Protein AF-A0A7S4VSM8-F1 (afdb_monomer_lite)

Foldseek 3Di:
DDDPVRVVVVVVVVVVVVVVCCCVPPLDLPDDLADPQRHPVNLVVLLVVLQVVCVVFQHPSVLSVQLSSQLSVVSSVCVVVVHDAHSLNSVLSSLLSSVVSCVVSVDGPDHDDDDLCNSCVVVVVSDDSVSSVVSND

InterPro domains:
  IPR006671 Cyclin, N-terminal [PF00134] (18-137)
  IPR036915 Cyclin-like superfamily [SSF47954] (8-136)

Sequence (137 aa):
MMNQNGINYILAVDKIRVMMHRETATYSCSGSYLNQVIGEDWRLKVCKWAYNVVDHFEFDRNAATMAISYLDRFMNSTYSSGLHVSKKCFQLSAIACILIAIKVEGRKKKGKQITIYTLADLSRGVFSAESIRKMEE

Structure (mmCIF, N/CA/C/O backbone):
data_AF-A0A7S4VSM8-F1
#
_entry.id   AF-A0A7S4VSM8-F1
#
loop_
_atom_site.group_PDB
_atom_site.id
_atom_site.type_symbol
_atom_site.label_atom_id
_atom_site.label_alt_id
_atom_site.label_comp_id
_atom_site.label_asym_id
_atom_site.label_entity_id
_atom_site.label_seq_id
_atom_site.pdbx_PDB_ins_code
_atom_site.Cartn_x
_atom_site.Cartn_y
_atom_site.Cartn_z
_atom_site.occupancy
_atom_site.B_iso_or_equiv
_atom_site.auth_seq_id
_atom_site.auth_comp_id
_atom_site.auth_asym_id
_atom_site.auth_atom_id
_atom_site.pdbx_PDB_model_num
ATOM 1 N N . MET A 1 1 ? 4.892 5.644 -48.338 1.00 50.84 1 MET A N 1
ATOM 2 C CA . MET A 1 1 ? 3.891 5.950 -47.292 1.00 50.84 1 MET A CA 1
ATOM 3 C C . MET A 1 1 ? 3.729 4.698 -46.446 1.00 50.84 1 MET A C 1
ATOM 5 O O . MET A 1 1 ? 3.408 3.661 -47.012 1.00 50.84 1 MET A O 1
ATOM 9 N N . MET A 1 2 ? 4.059 4.734 -45.152 1.00 55.28 2 MET A N 1
ATOM 10 C CA . MET A 1 2 ? 3.864 3.565 -44.281 1.00 55.28 2 MET A CA 1
ATOM 11 C C . MET A 1 2 ? 2.362 3.349 -44.074 1.00 55.28 2 MET A C 1
ATOM 13 O O . MET A 1 2 ? 1.635 4.313 -43.844 1.00 55.28 2 MET A O 1
ATOM 17 N N . ASN A 1 3 ? 1.887 2.107 -44.205 1.00 75.88 3 ASN A N 1
ATOM 18 C CA . ASN A 1 3 ? 0.473 1.803 -43.996 1.00 75.88 3 ASN A CA 1
ATOM 19 C C . ASN A 1 3 ? 0.092 2.024 -42.514 1.00 75.88 3 ASN A C 1
ATOM 21 O O . ASN A 1 3 ? 0.941 1.947 -41.621 1.00 75.88 3 ASN A O 1
ATOM 25 N N . GLN A 1 4 ? -1.190 2.284 -42.248 1.00 72.50 4 GLN A N 1
ATOM 26 C CA . GLN A 1 4 ? -1.717 2.531 -40.898 1.00 72.50 4 GLN A CA 1
ATOM 27 C C . GLN A 1 4 ? -1.349 1.406 -39.906 1.00 72.50 4 GLN A C 1
ATOM 29 O O . GLN A 1 4 ? -1.113 1.654 -38.725 1.00 72.50 4 GLN A O 1
ATOM 34 N N . ASN A 1 5 ? -1.242 0.167 -40.397 1.00 70.69 5 ASN A N 1
ATOM 35 C CA . ASN A 1 5 ? -0.898 -1.008 -39.596 1.00 70.69 5 ASN A CA 1
ATOM 36 C C . ASN A 1 5 ? 0.576 -1.006 -39.154 1.00 70.69 5 ASN A C 1
ATOM 38 O O . ASN A 1 5 ? 0.877 -1.397 -38.030 1.00 70.69 5 ASN A O 1
ATOM 42 N N . GLY A 1 6 ? 1.487 -0.517 -39.995 1.00 74.50 6 GLY A N 1
ATOM 43 C CA . GLY A 1 6 ? 2.909 -0.372 -39.702 1.00 74.50 6 GLY A CA 1
ATOM 44 C C . GLY A 1 6 ? 3.168 0.734 -38.683 1.00 74.50 6 GLY A C 1
ATOM 45 O O . GLY A 1 6 ? 3.976 0.551 -37.779 1.00 74.50 6 GLY A O 1
ATOM 46 N N . ILE A 1 7 ? 2.419 1.839 -38.760 1.00 77.75 7 ILE A N 1
ATOM 47 C CA . ILE A 1 7 ? 2.475 2.917 -37.761 1.00 77.75 7 ILE A CA 1
ATOM 48 C C . ILE A 1 7 ? 1.964 2.415 -36.400 1.00 77.75 7 ILE A C 1
ATOM 50 O O . ILE A 1 7 ? 2.630 2.609 -35.385 1.00 77.75 7 ILE A O 1
ATOM 54 N N . ASN A 1 8 ? 0.832 1.703 -36.372 1.00 83.25 8 ASN A N 1
ATOM 55 C CA . ASN A 1 8 ? 0.294 1.111 -35.140 1.00 83.25 8 ASN A CA 1
ATOM 56 C C . ASN A 1 8 ? 1.248 0.084 -34.512 1.00 83.25 8 ASN A C 1
ATOM 58 O O . ASN A 1 8 ? 1.388 0.044 -33.291 1.00 83.25 8 ASN A O 1
ATOM 62 N N . TYR A 1 9 ? 1.924 -0.723 -35.335 1.00 88.69 9 TYR A N 1
ATOM 63 C CA . TYR A 1 9 ? 2.917 -1.686 -34.867 1.00 88.69 9 TYR A CA 1
ATOM 64 C C . TYR A 1 9 ? 4.118 -0.999 -34.205 1.00 88.69 9 TYR A C 1
ATOM 66 O O . TYR A 1 9 ? 4.491 -1.368 -33.094 1.00 88.69 9 TYR A O 1
ATOM 74 N N . ILE A 1 10 ? 4.689 0.031 -34.840 1.00 86.69 10 ILE A N 1
ATOM 75 C CA . ILE A 1 10 ? 5.833 0.775 -34.285 1.00 86.69 10 ILE A CA 1
ATOM 76 C C . ILE A 1 10 ? 5.450 1.431 -32.953 1.00 86.69 10 ILE A C 1
ATOM 78 O O . ILE A 1 10 ? 6.154 1.259 -31.960 1.00 86.69 10 ILE A O 1
ATOM 82 N N . LEU A 1 11 ? 4.287 2.088 -32.896 1.00 89.38 11 LEU A N 1
ATOM 83 C CA . LEU A 1 11 ? 3.779 2.691 -31.660 1.00 89.38 11 LEU A CA 1
ATOM 84 C C . LEU A 1 11 ? 3.565 1.654 -30.548 1.00 89.38 11 LEU A C 1
ATOM 86 O O . LEU A 1 11 ? 3.851 1.930 -29.381 1.00 89.38 11 LEU A O 1
ATOM 90 N N . ALA A 1 12 ? 3.076 0.458 -30.885 1.00 89.38 12 ALA A N 1
ATOM 91 C CA . ALA A 1 12 ? 2.913 -0.624 -29.919 1.00 89.38 12 ALA A CA 1
ATOM 92 C C . ALA A 1 12 ? 4.266 -1.120 -29.386 1.00 89.38 12 ALA A C 1
ATOM 94 O O . ALA A 1 12 ? 4.420 -1.286 -28.175 1.00 89.38 12 ALA A O 1
ATOM 95 N N . VAL A 1 13 ? 5.255 -1.302 -30.265 1.00 92.12 13 VAL A N 1
ATOM 96 C CA . VAL A 1 13 ? 6.614 -1.719 -29.888 1.00 92.12 13 VAL A CA 1
ATOM 97 C C . VAL A 1 13 ? 7.278 -0.684 -28.982 1.00 92.12 13 VAL A C 1
ATOM 99 O O . VAL A 1 13 ? 7.831 -1.053 -27.945 1.00 92.12 13 VAL A O 1
ATOM 102 N N . ASP A 1 14 ? 7.181 0.603 -29.316 1.00 93.56 14 ASP A N 1
ATOM 103 C CA . ASP A 1 14 ? 7.744 1.676 -28.493 1.00 93.56 14 ASP A CA 1
ATOM 104 C C . ASP A 1 14 ? 7.074 1.736 -27.119 1.00 93.56 14 ASP A C 1
ATOM 106 O O . ASP A 1 14 ? 7.750 1.837 -26.092 1.00 93.56 14 ASP A O 1
ATOM 110 N N . LYS A 1 15 ? 5.746 1.576 -27.070 1.00 93.25 15 LYS A N 1
ATOM 111 C CA . LYS A 1 15 ? 5.003 1.521 -25.807 1.00 93.25 15 LYS A CA 1
ATOM 112 C C . LYS A 1 15 ? 5.459 0.353 -24.932 1.00 93.25 15 LYS A C 1
ATOM 114 O O . LYS A 1 15 ? 5.697 0.553 -23.741 1.00 93.25 15 LYS A O 1
ATOM 119 N N . ILE A 1 16 ? 5.619 -0.839 -25.511 1.00 93.38 16 ILE A N 1
ATOM 120 C CA . ILE A 1 16 ? 6.110 -2.024 -24.794 1.00 93.38 16 ILE A CA 1
ATOM 121 C C . ILE A 1 16 ? 7.531 -1.784 -24.285 1.00 93.38 16 ILE A C 1
ATOM 123 O O . ILE A 1 16 ? 7.817 -2.068 -23.125 1.00 93.38 16 ILE A O 1
ATOM 127 N N . ARG A 1 17 ? 8.411 -1.206 -25.109 1.00 92.50 17 ARG A N 1
ATOM 128 C CA . ARG A 1 17 ? 9.792 -0.906 -24.714 1.00 92.50 17 ARG A CA 1
ATOM 129 C C . ARG A 1 17 ? 9.842 0.045 -23.519 1.00 92.50 17 ARG A C 1
ATOM 131 O O . ARG A 1 17 ? 10.594 -0.202 -22.579 1.00 92.50 17 ARG A O 1
ATOM 138 N N . VAL A 1 18 ? 9.019 1.092 -23.528 1.00 93.19 18 VAL A N 1
ATOM 139 C CA . VAL A 1 18 ? 8.914 2.033 -22.404 1.00 93.19 18 VAL A CA 1
ATOM 140 C C . VAL A 1 18 ? 8.366 1.342 -21.151 1.00 93.19 18 VAL A C 1
ATOM 142 O O . VAL A 1 18 ? 8.901 1.548 -20.064 1.00 93.19 18 VAL A O 1
ATOM 145 N N . MET A 1 19 ? 7.334 0.503 -21.277 1.00 90.62 19 MET A N 1
ATOM 146 C CA . MET A 1 19 ? 6.772 -0.248 -20.144 1.00 90.62 19 MET A CA 1
ATOM 147 C C . MET A 1 19 ? 7.797 -1.211 -19.534 1.00 90.62 19 MET A C 1
ATOM 149 O O . MET A 1 19 ? 8.016 -1.176 -18.325 1.00 90.62 19 MET A O 1
ATOM 153 N N . MET A 1 20 ? 8.501 -1.975 -20.369 1.00 90.38 20 MET A N 1
ATOM 154 C CA . MET A 1 20 ? 9.565 -2.886 -19.942 1.00 90.38 20 MET A CA 1
ATOM 155 C C . MET A 1 20 ? 10.707 -2.137 -19.247 1.00 90.38 20 MET A C 1
ATOM 157 O O . MET A 1 20 ? 11.231 -2.593 -18.231 1.00 90.38 20 MET A O 1
ATOM 161 N N . HIS A 1 21 ? 11.085 -0.960 -19.752 1.00 89.31 21 HIS A N 1
ATOM 162 C CA . HIS A 1 21 ? 12.109 -0.147 -19.102 1.00 89.31 21 HIS A CA 1
ATOM 163 C C . HIS A 1 21 ? 11.676 0.300 -17.697 1.00 89.31 21 HIS A C 1
ATOM 165 O O . HIS A 1 21 ? 12.469 0.244 -16.761 1.00 89.31 21 HIS A O 1
ATOM 171 N N . ARG A 1 22 ? 10.402 0.668 -17.505 1.00 87.44 22 ARG A N 1
ATOM 172 C CA . ARG A 1 22 ? 9.879 1.024 -16.174 1.00 87.44 22 ARG A CA 1
ATOM 173 C C . ARG A 1 22 ? 9.898 -0.165 -15.213 1.00 87.44 22 ARG A C 1
ATOM 175 O O . ARG A 1 22 ? 10.283 0.005 -14.057 1.00 87.44 22 ARG A O 1
ATOM 182 N N . GLU A 1 23 ? 9.516 -1.353 -15.677 1.00 84.88 23 GLU A N 1
ATOM 183 C CA . GLU A 1 23 ? 9.543 -2.573 -14.858 1.00 84.88 23 GLU A CA 1
ATOM 184 C C . GLU A 1 23 ? 10.962 -2.957 -14.431 1.00 84.88 23 GLU A C 1
ATOM 186 O O . GLU A 1 23 ? 11.187 -3.311 -13.276 1.00 84.88 23 GLU A O 1
ATOM 191 N N . THR A 1 24 ? 11.929 -2.823 -15.336 1.00 84.31 24 THR A N 1
ATOM 192 C CA . THR A 1 24 ? 13.320 -3.233 -15.093 1.00 84.31 24 THR A CA 1
ATOM 193 C C . THR A 1 24 ? 14.143 -2.205 -14.323 1.00 84.31 24 THR A C 1
ATOM 195 O O . THR A 1 24 ? 15.013 -2.599 -13.555 1.00 84.31 24 THR A O 1
ATOM 198 N N . ALA A 1 25 ? 13.886 -0.906 -14.503 1.00 82.25 25 ALA A N 1
ATOM 199 C CA . ALA A 1 25 ? 14.704 0.154 -13.909 1.00 82.25 25 ALA A CA 1
ATOM 200 C C . ALA A 1 25 ? 14.069 0.823 -12.682 1.00 82.25 25 ALA A C 1
ATOM 202 O O . ALA A 1 25 ? 14.779 1.349 -11.830 1.00 82.25 25 ALA A O 1
ATOM 203 N N . THR A 1 26 ? 12.735 0.870 -12.596 1.00 77.31 26 THR A N 1
ATOM 204 C CA . THR A 1 26 ? 12.032 1.654 -11.563 1.00 77.31 26 THR A CA 1
ATOM 205 C C . THR A 1 26 ? 11.242 0.777 -10.602 1.00 77.31 26 THR A C 1
ATOM 207 O O . THR A 1 26 ? 11.234 1.037 -9.395 1.00 77.31 26 THR A O 1
ATOM 210 N N . TYR A 1 27 ? 10.563 -0.245 -11.124 1.00 77.25 27 TYR A N 1
ATOM 211 C CA . TYR A 1 27 ? 9.705 -1.139 -10.341 1.00 77.25 27 TYR A CA 1
ATOM 212 C C . TYR A 1 27 ? 10.378 -2.460 -9.963 1.00 77.25 27 TYR A C 1
ATOM 214 O O . TYR A 1 27 ? 9.759 -3.289 -9.299 1.00 77.25 27 TYR A O 1
ATOM 222 N N . SER A 1 28 ? 11.651 -2.633 -10.319 1.00 73.81 28 SER A N 1
ATOM 223 C CA . SER A 1 28 ? 12.428 -3.815 -9.974 1.00 73.81 28 SER A CA 1
ATOM 224 C C . SER A 1 28 ? 12.621 -3.928 -8.461 1.00 73.81 28 SER A C 1
ATOM 226 O O . SER A 1 28 ? 13.131 -3.006 -7.820 1.00 73.81 28 SER A O 1
ATOM 228 N N . CYS A 1 29 ? 12.291 -5.088 -7.901 1.00 67.06 29 CYS A N 1
ATOM 229 C CA . CYS A 1 29 ? 12.730 -5.495 -6.571 1.00 67.06 29 CYS A CA 1
ATOM 230 C C . CYS A 1 29 ? 13.856 -6.519 -6.756 1.00 67.06 29 CYS A C 1
ATOM 232 O O . CYS A 1 29 ? 13.596 -7.705 -6.927 1.00 67.06 29 CYS A O 1
ATOM 234 N N . SER A 1 30 ? 15.104 -6.050 -6.829 1.00 61.59 30 SER A N 1
ATOM 235 C CA . SER A 1 30 ? 16.275 -6.888 -7.132 1.00 61.59 30 SER A CA 1
ATOM 236 C C . SER A 1 30 ? 16.842 -7.634 -5.917 1.00 61.59 30 SER A C 1
ATOM 238 O O . SER A 1 30 ? 17.652 -8.541 -6.094 1.00 61.59 30 SER A O 1
ATOM 240 N N . GLY A 1 31 ? 16.424 -7.280 -4.697 1.00 60.94 31 GLY A N 1
ATOM 241 C CA . GLY A 1 31 ? 16.864 -7.907 -3.451 1.00 60.94 31 GLY A CA 1
ATOM 242 C C . GLY A 1 31 ? 15.711 -8.513 -2.650 1.00 60.94 31 GLY A C 1
ATOM 243 O O . GLY A 1 31 ? 14.573 -8.041 -2.695 1.00 60.94 31 GLY A O 1
ATOM 244 N N . SER A 1 32 ? 16.015 -9.574 -1.897 1.00 73.50 32 SER A N 1
ATOM 245 C CA . SER A 1 32 ? 15.111 -10.117 -0.883 1.00 73.50 32 SER A CA 1
ATOM 246 C C . SER A 1 32 ? 15.361 -9.390 0.436 1.00 73.50 32 SER A C 1
ATOM 248 O O . SER A 1 32 ? 16.263 -9.755 1.185 1.00 73.50 32 SER A O 1
ATOM 250 N N . TYR A 1 33 ? 14.545 -8.378 0.742 1.00 84.75 33 TYR A N 1
ATOM 251 C CA . TYR A 1 33 ? 14.536 -7.723 2.060 1.00 84.75 33 TYR A CA 1
ATOM 252 C C . TYR A 1 33 ? 14.031 -8.649 3.184 1.00 84.75 33 TYR A C 1
ATOM 254 O O . TYR A 1 33 ? 14.103 -8.304 4.368 1.00 84.75 33 TYR A O 1
ATOM 262 N N . LEU A 1 34 ? 13.475 -9.808 2.813 1.00 84.75 34 LEU A N 1
ATOM 263 C CA . LEU A 1 34 ? 12.944 -10.792 3.741 1.00 84.75 34 LEU A CA 1
ATOM 264 C C . LEU A 1 34 ? 14.070 -11.415 4.561 1.00 84.75 34 LEU A C 1
ATOM 266 O O . LEU A 1 34 ? 15.120 -11.792 4.044 1.00 84.75 34 LEU A O 1
ATOM 270 N N . ASN A 1 35 ? 13.827 -11.525 5.860 1.00 81.75 35 ASN A N 1
ATOM 271 C CA . ASN A 1 35 ? 14.782 -12.025 6.839 1.00 81.75 35 ASN A CA 1
ATOM 272 C C . ASN A 1 35 ? 14.042 -12.759 7.971 1.00 81.75 35 ASN A C 1
ATOM 274 O O . ASN A 1 35 ? 12.825 -12.932 7.930 1.00 81.75 35 ASN A O 1
ATOM 278 N N . GLN A 1 36 ? 14.762 -13.183 9.013 1.00 72.12 36 GLN A N 1
ATOM 279 C CA . GLN A 1 36 ? 14.155 -13.901 10.143 1.00 72.12 36 GLN A CA 1
ATOM 280 C C . GLN A 1 36 ? 13.098 -13.080 10.908 1.00 72.12 36 GLN A C 1
ATOM 282 O O . GLN A 1 36 ? 12.189 -13.646 11.514 1.00 72.12 36 GLN A O 1
ATOM 287 N N . VAL A 1 37 ? 13.191 -11.746 10.894 1.00 76.44 37 VAL A N 1
ATOM 288 C CA . VAL A 1 37 ? 12.254 -10.847 11.585 1.00 76.44 37 VAL A CA 1
ATOM 289 C C . VAL A 1 37 ? 11.009 -10.592 10.734 1.00 76.44 37 VAL A C 1
ATOM 291 O O . VAL A 1 37 ? 9.891 -10.634 11.260 1.00 76.44 37 VAL A O 1
ATOM 294 N N . ILE A 1 38 ? 11.198 -10.345 9.436 1.00 84.38 38 ILE A N 1
ATOM 295 C CA . ILE A 1 38 ? 10.148 -10.106 8.440 1.00 84.38 38 ILE A CA 1
ATOM 296 C C . ILE A 1 38 ? 10.272 -11.186 7.365 1.00 84.38 38 ILE A C 1
ATOM 298 O O . ILE A 1 38 ? 10.947 -11.009 6.354 1.00 84.38 38 ILE A O 1
ATOM 302 N N . GLY A 1 39 ? 9.640 -12.327 7.624 1.00 86.94 39 GLY A N 1
ATOM 303 C CA . GLY A 1 39 ? 9.597 -13.446 6.685 1.00 86.94 39 GLY A CA 1
ATOM 304 C C . GLY A 1 39 ? 8.457 -13.340 5.671 1.00 86.94 39 GLY A C 1
ATOM 305 O O . GLY A 1 39 ? 7.595 -12.458 5.749 1.00 86.94 39 GLY A O 1
ATOM 306 N N . GLU A 1 40 ? 8.407 -14.308 4.757 1.00 87.94 40 GLU A N 1
ATOM 307 C CA . GLU A 1 40 ? 7.348 -14.440 3.746 1.00 87.94 40 GLU A CA 1
ATOM 308 C C . GLU A 1 40 ? 5.941 -14.448 4.358 1.00 87.94 40 GLU A C 1
ATOM 310 O O . GLU A 1 40 ? 5.039 -13.792 3.840 1.00 87.94 40 GLU A O 1
ATOM 315 N N . ASP A 1 41 ? 5.764 -15.092 5.514 1.00 89.81 41 ASP A N 1
ATOM 316 C CA . ASP A 1 41 ? 4.486 -15.127 6.233 1.00 89.81 41 ASP A CA 1
ATOM 317 C C . ASP A 1 41 ? 3.983 -13.738 6.640 1.00 89.81 41 ASP A C 1
ATOM 319 O O . ASP A 1 41 ? 2.778 -13.470 6.628 1.00 89.81 41 ASP A O 1
ATOM 323 N N . TRP A 1 42 ? 4.894 -12.837 7.016 1.00 89.12 42 TRP A N 1
ATOM 324 C CA . TRP A 1 42 ? 4.539 -11.462 7.364 1.00 89.12 42 TRP A CA 1
ATOM 325 C C . TRP A 1 42 ? 4.086 -10.693 6.131 1.00 89.12 42 TRP A C 1
ATOM 327 O O . TRP A 1 42 ? 3.033 -10.049 6.166 1.00 89.12 42 TRP A O 1
ATOM 337 N N . ARG A 1 43 ? 4.827 -10.826 5.027 1.00 92.31 43 ARG A N 1
ATOM 338 C CA . ARG A 1 43 ? 4.448 -10.242 3.739 1.00 92.31 43 ARG A CA 1
ATOM 339 C C . ARG A 1 43 ? 3.099 -10.786 3.261 1.00 92.31 43 ARG A C 1
ATOM 341 O O . ARG A 1 43 ? 2.242 -10.010 2.846 1.00 92.31 43 ARG A O 1
ATOM 348 N N . LEU A 1 44 ? 2.857 -12.092 3.390 1.00 93.44 44 LEU A N 1
ATOM 349 C CA . LEU A 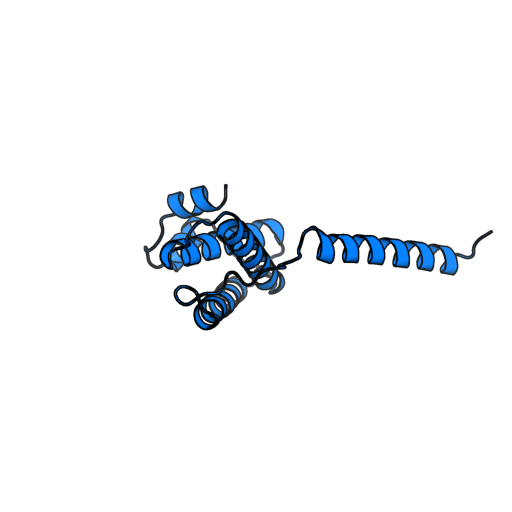1 44 ? 1.596 -12.732 3.012 1.00 93.44 44 LEU A CA 1
ATOM 350 C C . LEU A 1 44 ? 0.411 -12.212 3.837 1.00 93.44 44 LEU A C 1
ATOM 352 O O . LEU A 1 44 ? -0.658 -11.958 3.281 1.00 93.44 44 LEU A O 1
ATOM 356 N N . LYS A 1 45 ? 0.584 -12.025 5.152 1.00 93.62 45 LYS A N 1
ATOM 357 C CA . LYS A 1 45 ? -0.454 -11.447 6.024 1.00 93.62 45 LYS A CA 1
ATOM 358 C C . LYS A 1 45 ? -0.808 -10.022 5.612 1.00 93.62 45 LYS A C 1
ATOM 360 O O . LYS A 1 45 ? -1.991 -9.705 5.519 1.00 93.62 45 LYS A O 1
ATOM 365 N N . VAL A 1 46 ? 0.197 -9.191 5.332 1.00 93.88 46 VAL A N 1
ATOM 366 C CA . VAL A 1 46 ? -0.016 -7.818 4.854 1.00 93.88 46 VAL A CA 1
ATOM 367 C C . VAL A 1 46 ? -0.690 -7.805 3.485 1.00 93.88 46 VAL A C 1
ATOM 369 O O . VAL A 1 46 ? -1.638 -7.054 3.295 1.00 93.88 46 VAL A O 1
ATOM 372 N N . CYS A 1 47 ? -0.277 -8.681 2.569 1.00 95.81 47 CYS A N 1
ATOM 373 C CA . CYS A 1 47 ? -0.913 -8.843 1.263 1.00 95.81 47 CYS A CA 1
ATOM 374 C C . CYS A 1 47 ? -2.405 -9.172 1.399 1.00 95.81 47 CYS A C 1
ATOM 376 O O . CYS A 1 47 ? -3.251 -8.437 0.892 1.00 95.81 47 CYS A O 1
ATOM 378 N N . LYS A 1 48 ? -2.749 -10.211 2.170 1.00 96.31 48 LYS A N 1
ATOM 379 C CA . LYS A 1 48 ? -4.150 -10.573 2.445 1.00 96.31 48 LYS A CA 1
ATOM 380 C C . LYS A 1 48 ? -4.924 -9.419 3.081 1.00 96.31 48 LYS A C 1
ATOM 382 O O . LYS A 1 48 ? -6.062 -9.160 2.704 1.00 96.31 48 LYS A O 1
ATOM 387 N N . TRP A 1 49 ? -4.309 -8.714 4.028 1.00 95.06 49 TRP A N 1
ATOM 388 C CA . TRP A 1 49 ? -4.938 -7.569 4.676 1.00 95.06 49 TRP A CA 1
ATOM 389 C C . TRP A 1 49 ? -5.195 -6.413 3.698 1.00 95.06 49 TRP A C 1
ATOM 391 O O . TRP A 1 49 ? -6.292 -5.864 3.708 1.00 95.06 49 TRP A O 1
ATOM 401 N N . ALA A 1 50 ? -4.251 -6.098 2.808 1.00 95.12 50 ALA A N 1
ATOM 402 C CA . ALA A 1 50 ? -4.418 -5.070 1.782 1.00 95.12 50 ALA A CA 1
ATOM 403 C C . ALA A 1 50 ? -5.602 -5.380 0.851 1.00 95.12 50 ALA A C 1
ATOM 405 O O . ALA A 1 50 ? -6.433 -4.505 0.613 1.00 95.12 50 ALA A O 1
ATOM 406 N N . TYR A 1 51 ? -5.731 -6.631 0.395 1.00 95.44 51 TYR A N 1
ATOM 407 C CA . TYR A 1 51 ? -6.893 -7.064 -0.388 1.00 95.44 51 TYR A CA 1
ATOM 408 C C . TYR A 1 51 ? -8.198 -6.956 0.401 1.00 95.44 51 TYR A C 1
ATOM 410 O O . TYR A 1 51 ? -9.170 -6.429 -0.126 1.00 95.44 51 TYR A O 1
ATOM 418 N N . ASN A 1 52 ? -8.216 -7.370 1.672 1.00 94.81 52 ASN A N 1
ATOM 419 C CA . ASN A 1 52 ? -9.409 -7.243 2.512 1.00 94.81 52 ASN A CA 1
ATOM 420 C C . ASN A 1 52 ? -9.840 -5.779 2.690 1.00 94.81 52 ASN A C 1
ATOM 422 O O . ASN A 1 52 ? -11.033 -5.495 2.659 1.00 94.81 52 ASN A O 1
ATOM 426 N N . VAL A 1 53 ? -8.892 -4.852 2.870 1.00 91.44 53 VAL A N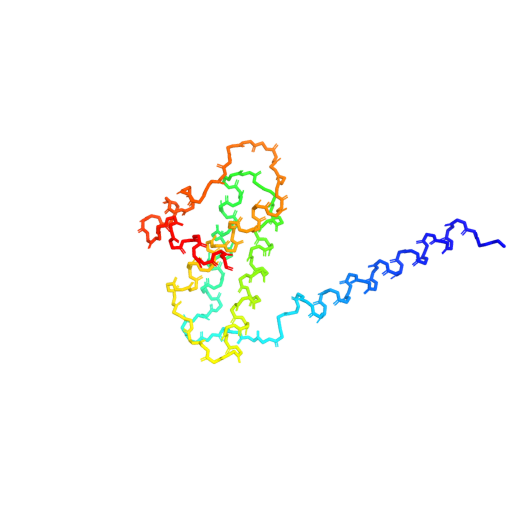 1
ATOM 427 C CA . VAL A 1 53 ? -9.183 -3.412 2.963 1.00 91.44 53 VAL A CA 1
ATOM 428 C C . VAL A 1 53 ? -9.760 -2.908 1.641 1.00 91.44 53 VAL A C 1
ATOM 430 O O . VAL A 1 53 ? -10.837 -2.323 1.625 1.00 91.44 53 VAL A O 1
ATOM 433 N N . VAL A 1 54 ? -9.078 -3.164 0.525 1.00 91.50 54 VAL A N 1
ATOM 434 C CA . VAL A 1 54 ? -9.501 -2.704 -0.806 1.00 91.50 54 VAL A CA 1
ATOM 435 C C . VAL A 1 54 ? -10.877 -3.258 -1.187 1.00 91.50 54 VAL A C 1
ATOM 437 O O . VAL A 1 54 ? -11.724 -2.491 -1.643 1.00 91.50 54 VAL A O 1
ATOM 440 N N . ASP A 1 55 ? -11.133 -4.542 -0.925 1.00 91.75 55 ASP A N 1
ATOM 441 C CA . ASP A 1 55 ? -12.422 -5.187 -1.187 1.00 91.75 55 ASP A CA 1
ATOM 442 C C . ASP A 1 55 ? -13.532 -4.637 -0.271 1.00 91.75 55 ASP A C 1
ATOM 444 O O . ASP A 1 55 ? -14.626 -4.350 -0.751 1.00 91.75 55 ASP A O 1
ATOM 448 N N . HIS A 1 56 ? -13.260 -4.427 1.026 1.00 89.94 56 HIS A N 1
ATOM 449 C CA . HIS A 1 56 ? -14.246 -3.891 1.978 1.00 89.94 56 HIS A CA 1
ATOM 450 C C . HIS A 1 56 ? -14.752 -2.496 1.589 1.00 89.94 56 HIS A C 1
ATOM 452 O O . HIS A 1 56 ? -15.921 -2.180 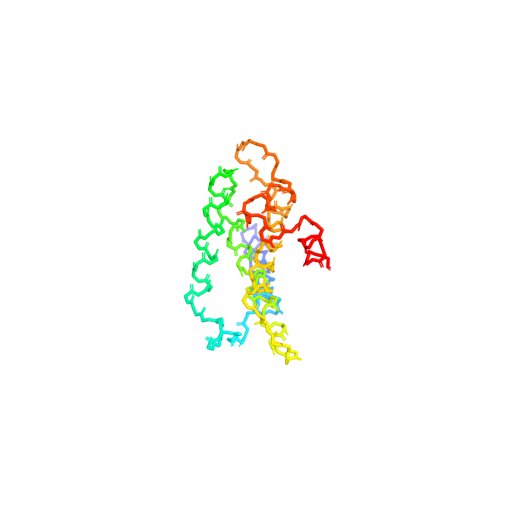1.800 1.00 89.94 56 HIS A O 1
ATOM 458 N N . PHE A 1 57 ? -13.878 -1.664 1.021 1.00 88.06 57 PHE A N 1
ATOM 459 C CA . PHE A 1 57 ? -14.226 -0.317 0.568 1.00 88.06 57 PHE A CA 1
ATOM 460 C C . PHE A 1 57 ? -14.492 -0.223 -0.943 1.00 88.06 57 PHE A C 1
ATOM 462 O O . PHE A 1 57 ? -14.577 0.885 -1.473 1.00 88.06 57 PHE A O 1
ATOM 469 N N . GLU A 1 58 ? -14.630 -1.361 -1.630 1.00 88.75 58 GLU A N 1
ATOM 470 C CA . GLU A 1 58 ? -15.006 -1.453 -3.049 1.00 88.75 58 GLU A CA 1
ATOM 471 C C . GLU A 1 58 ? -14.068 -0.697 -4.016 1.00 88.75 58 GLU A C 1
ATOM 473 O O . GLU A 1 58 ? -14.488 -0.164 -5.055 1.00 88.75 58 GLU A O 1
ATOM 478 N N . PHE A 1 59 ? -12.776 -0.655 -3.689 1.00 87.88 59 PHE A N 1
ATOM 479 C CA . PHE A 1 59 ? -11.741 -0.154 -4.592 1.00 87.88 59 PHE A CA 1
ATOM 480 C C . PHE A 1 59 ? -11.354 -1.208 -5.635 1.00 87.88 59 PHE A C 1
ATOM 482 O O . PHE A 1 59 ? -11.653 -2.398 -5.511 1.00 87.88 59 PHE A O 1
ATOM 489 N N . ASP A 1 60 ? -10.682 -0.770 -6.700 1.00 89.56 60 ASP A N 1
ATOM 490 C CA . ASP A 1 60 ? -10.082 -1.708 -7.641 1.00 89.56 60 ASP A CA 1
ATOM 491 C C . ASP A 1 60 ? -8.976 -2.528 -6.955 1.00 89.56 60 ASP A C 1
ATOM 493 O O . ASP A 1 60 ? -8.110 -1.975 -6.275 1.00 89.56 60 ASP A O 1
ATOM 497 N N . ARG A 1 61 ? -8.984 -3.851 -7.161 1.00 91.75 61 ARG A N 1
ATOM 498 C CA . ARG A 1 61 ? -7.975 -4.773 -6.616 1.00 91.75 61 ARG A CA 1
ATOM 499 C C . ARG A 1 61 ? -6.553 -4.438 -7.072 1.00 91.75 61 ARG A C 1
ATOM 501 O O . ARG A 1 61 ? -5.600 -4.801 -6.380 1.00 91.75 61 ARG A O 1
ATOM 508 N N . ASN A 1 62 ? -6.398 -3.701 -8.173 1.00 91.69 62 ASN A N 1
ATOM 509 C CA . ASN A 1 62 ? -5.121 -3.137 -8.591 1.00 91.69 62 ASN A CA 1
ATOM 510 C C . ASN A 1 62 ? -4.484 -2.275 -7.487 1.00 91.69 62 ASN A C 1
ATOM 512 O O . ASN A 1 62 ? -3.275 -2.350 -7.289 1.00 91.69 62 ASN A O 1
ATOM 516 N N . ALA A 1 63 ? -5.275 -1.554 -6.682 1.00 92.38 63 ALA A N 1
ATOM 517 C CA . ALA A 1 63 ? -4.762 -0.763 -5.562 1.00 92.38 63 ALA A CA 1
ATOM 518 C C . ALA A 1 63 ? -4.027 -1.620 -4.521 1.00 92.38 63 ALA A C 1
ATOM 520 O O . ALA A 1 63 ? -2.981 -1.212 -4.020 1.00 92.38 63 ALA A O 1
ATOM 521 N N . ALA A 1 64 ? -4.510 -2.834 -4.234 1.00 94.50 64 ALA A N 1
ATOM 522 C CA . ALA A 1 64 ? -3.808 -3.752 -3.336 1.00 94.50 64 ALA A CA 1
ATOM 523 C C . ALA A 1 64 ? -2.476 -4.213 -3.949 1.00 94.50 64 ALA A C 1
ATOM 525 O O . ALA A 1 64 ? -1.456 -4.233 -3.264 1.00 94.50 64 ALA A O 1
ATOM 526 N N . THR A 1 65 ? -2.459 -4.521 -5.249 1.00 94.12 65 THR A N 1
ATOM 527 C CA . THR A 1 65 ? -1.230 -4.916 -5.961 1.00 94.12 65 THR A CA 1
ATOM 528 C C . THR A 1 65 ? -0.195 -3.789 -5.953 1.00 94.12 65 THR A C 1
ATOM 530 O O . THR A 1 65 ? 0.971 -4.018 -5.626 1.00 94.12 65 THR A O 1
ATOM 533 N N . MET A 1 66 ? -0.628 -2.556 -6.227 1.00 94.00 66 MET A N 1
ATOM 534 C CA . MET A 1 66 ? 0.223 -1.367 -6.191 1.00 94.00 66 MET A CA 1
ATOM 535 C C . MET A 1 66 ? 0.761 -1.091 -4.785 1.00 94.00 66 MET A C 1
ATOM 537 O O . MET A 1 66 ? 1.955 -0.842 -4.633 1.00 94.00 66 MET A O 1
ATOM 541 N N . ALA A 1 67 ? -0.074 -1.216 -3.749 1.00 95.50 67 ALA A N 1
ATOM 542 C CA . ALA A 1 67 ? 0.355 -1.053 -2.362 1.00 95.50 67 ALA A CA 1
ATOM 543 C C . ALA A 1 67 ? 1.472 -2.037 -1.983 1.00 95.50 67 ALA A C 1
ATOM 545 O O . ALA A 1 67 ? 2.456 -1.644 -1.357 1.00 95.50 67 ALA A O 1
ATOM 546 N N . ILE A 1 68 ? 1.352 -3.305 -2.391 1.00 94.94 68 ILE A N 1
ATOM 547 C CA . ILE A 1 68 ? 2.383 -4.317 -2.133 1.00 94.94 68 ILE A CA 1
ATOM 548 C C . ILE A 1 68 ? 3.656 -4.036 -2.934 1.00 94.94 68 ILE A C 1
ATOM 550 O O . ILE A 1 68 ? 4.745 -4.143 -2.378 1.00 94.94 68 ILE A O 1
ATOM 554 N N . SER A 1 69 ? 3.540 -3.587 -4.186 1.00 93.75 69 SER A N 1
ATOM 555 C CA . SER A 1 69 ? 4.702 -3.154 -4.972 1.00 93.75 69 SER A CA 1
ATOM 556 C C . SER A 1 69 ? 5.449 -1.989 -4.308 1.00 93.75 69 SER A C 1
ATOM 558 O O . SER A 1 69 ? 6.680 -1.999 -4.240 1.00 93.75 69 SER A O 1
ATOM 560 N N . TYR A 1 70 ? 4.729 -0.996 -3.776 1.00 94.88 70 TYR A N 1
ATOM 561 C CA . TYR A 1 70 ? 5.333 0.121 -3.043 1.00 94.88 70 TYR A CA 1
ATOM 562 C C . TYR A 1 70 ? 6.036 -0.348 -1.772 1.00 94.88 70 TYR A C 1
ATOM 564 O O . TYR A 1 70 ? 7.181 0.039 -1.539 1.00 94.88 70 TYR A O 1
ATOM 572 N N . LEU A 1 71 ? 5.387 -1.224 -1.001 1.00 94.88 71 LEU A N 1
ATOM 573 C CA . LEU A 1 71 ? 5.956 -1.789 0.215 1.00 94.88 71 LEU A CA 1
ATOM 574 C C . LEU A 1 71 ? 7.245 -2.560 -0.076 1.00 94.88 71 LEU A C 1
ATOM 576 O O . LEU A 1 71 ? 8.258 -2.315 0.573 1.00 94.88 71 LEU A O 1
ATOM 580 N N . ASP A 1 72 ? 7.228 -3.457 -1.062 1.00 92.88 72 ASP A N 1
ATOM 581 C CA . ASP A 1 72 ? 8.391 -4.274 -1.411 1.00 92.88 72 ASP A CA 1
ATOM 582 C C . ASP A 1 72 ? 9.586 -3.404 -1.826 1.00 92.88 72 ASP A C 1
ATOM 584 O O . ASP A 1 72 ? 10.705 -3.610 -1.356 1.00 92.88 72 ASP A O 1
ATOM 588 N N . ARG A 1 73 ? 9.345 -2.381 -2.657 1.00 91.69 73 ARG A N 1
ATOM 589 C CA . ARG A 1 73 ? 10.385 -1.444 -3.111 1.00 91.69 73 ARG A CA 1
ATOM 590 C C . ARG A 1 73 ? 10.937 -0.604 -1.962 1.00 91.69 73 ARG A C 1
ATOM 592 O O . ARG A 1 73 ? 12.155 -0.457 -1.858 1.00 91.69 73 ARG A O 1
ATOM 599 N N . PHE A 1 74 ? 10.065 -0.089 -1.095 1.00 92.38 74 PHE A N 1
ATOM 600 C CA . PHE A 1 74 ? 10.471 0.664 0.090 1.00 92.38 74 PHE A CA 1
ATOM 601 C C . PHE A 1 74 ? 11.349 -0.198 1.004 1.00 92.38 74 PHE A C 1
ATOM 603 O O . PHE A 1 74 ? 12.465 0.197 1.333 1.00 92.38 74 PHE A O 1
ATOM 610 N N . MET A 1 75 ? 10.907 -1.419 1.318 1.00 92.06 75 MET A N 1
ATOM 611 C CA . MET A 1 75 ? 11.648 -2.338 2.183 1.00 92.06 75 MET A CA 1
ATOM 612 C C . MET A 1 75 ? 12.986 -2.759 1.583 1.00 92.06 75 MET A C 1
ATOM 614 O O . MET A 1 75 ? 13.989 -2.783 2.295 1.00 92.06 75 MET A O 1
ATOM 618 N N . ASN A 1 76 ? 13.036 -3.035 0.278 1.00 90.00 76 ASN A N 1
ATOM 619 C CA . ASN A 1 76 ? 14.285 -3.355 -0.407 1.00 90.00 76 ASN A CA 1
ATOM 620 C C . ASN A 1 76 ? 15.277 -2.186 -0.383 1.00 90.00 76 ASN A C 1
ATOM 622 O O . ASN A 1 76 ? 16.468 -2.393 -0.144 1.00 90.00 76 ASN A O 1
ATOM 626 N N . SER A 1 77 ? 14.792 -0.957 -0.579 1.00 88.69 77 SER A N 1
ATOM 627 C CA . SER A 1 77 ? 15.619 0.246 -0.476 1.00 88.69 77 SER A CA 1
ATOM 628 C C . SER A 1 77 ? 16.147 0.439 0.947 1.00 88.69 77 SER A C 1
ATOM 630 O O . SER A 1 77 ? 17.344 0.636 1.128 1.00 88.69 77 SER A O 1
ATOM 632 N N . THR A 1 78 ? 15.283 0.335 1.962 1.00 89.62 78 THR A N 1
ATOM 633 C CA . THR A 1 78 ? 15.673 0.476 3.374 1.00 89.62 78 THR A CA 1
ATOM 634 C C . THR A 1 78 ? 16.690 -0.587 3.792 1.00 89.62 78 THR A C 1
ATOM 636 O O . THR A 1 78 ? 17.694 -0.264 4.426 1.00 89.62 78 THR A O 1
ATOM 639 N N . TYR A 1 79 ? 16.469 -1.840 3.385 1.00 87.50 79 TYR A N 1
ATOM 640 C CA . TYR A 1 79 ? 17.381 -2.948 3.657 1.00 87.50 79 TYR A CA 1
ATOM 641 C C . TYR A 1 79 ? 18.747 -2.736 2.996 1.00 87.50 79 TYR A C 1
ATOM 643 O O . TYR A 1 79 ? 19.780 -2.902 3.641 1.00 87.50 79 TYR A O 1
ATOM 651 N N . SER A 1 80 ? 18.760 -2.291 1.735 1.00 86.38 80 SER A N 1
ATOM 652 C CA . SER A 1 80 ? 19.993 -2.007 0.987 1.00 86.38 80 SER A CA 1
ATOM 653 C C . SER A 1 80 ? 20.797 -0.845 1.588 1.00 86.38 80 SER A C 1
ATOM 655 O O . SER A 1 80 ? 22.014 -0.800 1.439 1.00 86.38 80 SER A O 1
ATOM 657 N N . SER A 1 81 ? 20.148 0.073 2.313 1.00 87.12 81 SER A N 1
ATOM 658 C CA . SER A 1 81 ? 20.810 1.122 3.106 1.00 87.12 81 SER A CA 1
ATOM 659 C C . SER A 1 81 ? 21.350 0.636 4.464 1.00 87.12 81 SER A C 1
ATOM 661 O O . SER A 1 81 ? 21.886 1.439 5.223 1.00 87.12 81 SER A O 1
ATOM 663 N N . GLY A 1 82 ? 21.198 -0.649 4.803 1.00 84.75 82 GLY A N 1
ATOM 664 C CA . GLY A 1 82 ? 21.645 -1.235 6.074 1.00 84.75 82 GLY A CA 1
ATOM 665 C C . GLY A 1 82 ? 20.727 -0.951 7.270 1.00 84.75 82 GLY A C 1
ATOM 666 O O . GLY A 1 82 ? 21.051 -1.304 8.408 1.00 84.75 82 GLY A O 1
ATOM 667 N N . LEU A 1 83 ? 19.570 -0.323 7.041 1.00 85.69 83 LEU A N 1
ATOM 668 C CA . LEU A 1 83 ? 18.610 -0.017 8.095 1.00 85.69 83 LEU A CA 1
ATOM 669 C C . LEU A 1 83 ? 17.775 -1.253 8.436 1.00 85.69 83 LEU A C 1
ATOM 671 O O . LEU A 1 83 ? 17.180 -1.902 7.576 1.00 85.69 83 LEU A O 1
ATOM 675 N N . HIS A 1 84 ? 17.695 -1.555 9.729 1.00 83.75 84 HIS A N 1
ATOM 676 C CA . HIS A 1 84 ? 16.901 -2.669 10.227 1.00 83.75 84 HIS A CA 1
ATOM 677 C C . HIS A 1 84 ? 15.451 -2.232 10.435 1.00 83.75 84 HIS A C 1
ATOM 679 O O . HIS A 1 84 ? 15.157 -1.341 11.233 1.00 83.75 84 HIS A O 1
ATOM 685 N N . VAL A 1 85 ? 14.527 -2.895 9.743 1.00 87.75 85 VAL A N 1
ATOM 686 C CA . VAL A 1 85 ? 13.094 -2.613 9.851 1.00 87.75 85 VAL A CA 1
ATOM 687 C C . VAL A 1 85 ? 12.474 -3.498 10.928 1.00 87.75 85 VAL A C 1
ATOM 689 O O . VAL A 1 85 ? 12.493 -4.725 10.849 1.00 87.75 85 VAL A O 1
ATOM 692 N N . SER A 1 86 ? 11.889 -2.874 11.950 1.00 91.25 86 SER A N 1
ATOM 693 C CA . SER A 1 86 ? 11.104 -3.592 12.956 1.00 91.25 86 SER A CA 1
ATOM 694 C C . SER A 1 86 ? 9.740 -4.012 12.397 1.00 91.25 86 SER A C 1
ATOM 696 O O . SER A 1 86 ? 9.201 -3.377 11.494 1.00 91.25 86 SER A O 1
ATOM 698 N N . LYS A 1 87 ? 9.106 -5.028 12.996 1.00 90.56 87 LYS A N 1
ATOM 699 C CA . LYS A 1 87 ? 7.740 -5.455 12.622 1.00 90.56 87 LYS A CA 1
ATOM 700 C C . LYS A 1 87 ? 6.723 -4.307 12.670 1.00 90.56 87 LYS A C 1
ATOM 702 O O . LYS A 1 87 ? 5.853 -4.222 11.811 1.00 90.56 87 LYS A O 1
ATOM 707 N N . LYS A 1 88 ? 6.855 -3.406 13.652 1.00 91.75 88 LYS A N 1
ATOM 708 C CA . LYS A 1 88 ? 5.988 -2.228 13.791 1.00 91.75 88 LYS A CA 1
ATOM 709 C C . LYS A 1 88 ? 6.211 -1.230 12.653 1.00 91.75 88 LYS A C 1
ATOM 711 O O . LYS A 1 88 ? 5.240 -0.717 12.109 1.00 91.75 88 LYS A O 1
ATOM 716 N N . CYS A 1 89 ? 7.468 -0.992 12.273 1.00 92.19 89 CYS A N 1
ATOM 717 C CA . CYS A 1 89 ? 7.794 -0.160 11.117 1.00 92.19 89 CYS A CA 1
ATOM 718 C C . CYS A 1 89 ? 7.234 -0.783 9.829 1.00 92.19 89 CYS A C 1
ATOM 720 O O . CYS A 1 89 ? 6.533 -0.108 9.089 1.00 92.19 89 CYS A O 1
ATOM 722 N N . PHE A 1 90 ? 7.403 -2.097 9.643 1.00 93.38 90 PHE A N 1
ATOM 723 C CA . PHE A 1 90 ? 6.855 -2.825 8.496 1.00 93.38 90 PHE A CA 1
ATOM 724 C C . PHE A 1 90 ? 5.335 -2.673 8.355 1.00 93.38 90 PHE A C 1
ATOM 726 O O . PHE A 1 90 ? 4.832 -2.389 7.271 1.00 93.38 90 PHE A O 1
ATOM 733 N N . GLN A 1 91 ? 4.599 -2.814 9.460 1.00 93.88 91 GLN A N 1
ATOM 734 C CA . GLN A 1 91 ? 3.151 -2.604 9.478 1.00 93.88 91 GLN A CA 1
ATOM 735 C C . GLN A 1 91 ? 2.763 -1.151 9.181 1.00 93.88 91 GLN A C 1
ATOM 737 O O . GLN A 1 91 ? 1.822 -0.924 8.424 1.00 93.88 91 GLN A O 1
ATOM 742 N N . LEU A 1 92 ? 3.477 -0.172 9.747 1.00 95.38 92 LEU A N 1
ATOM 743 C CA . LEU A 1 92 ? 3.208 1.244 9.497 1.00 95.38 92 LEU A CA 1
ATOM 744 C C . LEU A 1 92 ? 3.437 1.604 8.024 1.00 95.38 92 LEU A C 1
ATOM 746 O O . LEU A 1 92 ? 2.574 2.227 7.407 1.00 95.38 92 LEU A O 1
ATOM 750 N N . SER A 1 93 ? 4.552 1.152 7.446 1.00 95.56 93 SER A N 1
ATOM 751 C CA . SER A 1 93 ? 4.847 1.321 6.022 1.00 95.56 93 SER A CA 1
ATOM 752 C C . SER A 1 93 ? 3.783 0.661 5.153 1.00 95.56 93 SER A C 1
ATOM 754 O O . SER A 1 93 ? 3.327 1.270 4.194 1.00 95.56 93 SER A O 1
ATOM 756 N N . ALA A 1 94 ? 3.307 -0.535 5.512 1.00 95.75 94 ALA A N 1
ATOM 757 C CA . ALA A 1 94 ? 2.227 -1.192 4.778 1.00 95.75 94 ALA A CA 1
ATOM 758 C C . ALA A 1 94 ? 0.937 -0.355 4.748 1.00 95.75 94 ALA A C 1
ATOM 760 O O . ALA A 1 94 ? 0.309 -0.228 3.697 1.00 95.75 94 ALA A O 1
ATOM 761 N N . ILE A 1 95 ? 0.553 0.247 5.879 1.00 95.12 95 ILE A N 1
ATOM 762 C CA . ILE A 1 95 ? -0.623 1.125 5.961 1.00 95.12 95 ILE A CA 1
ATOM 763 C C . ILE A 1 95 ? -0.435 2.372 5.089 1.00 95.12 95 ILE A C 1
ATOM 765 O O . ILE A 1 95 ? -1.343 2.733 4.338 1.00 95.12 95 ILE A O 1
ATOM 769 N N . ALA A 1 96 ? 0.738 3.006 5.152 1.00 96.06 96 ALA A N 1
ATOM 770 C CA . ALA A 1 96 ? 1.056 4.166 4.323 1.00 96.06 96 ALA A CA 1
ATOM 771 C C . ALA A 1 96 ? 1.045 3.816 2.824 1.00 96.06 96 ALA A C 1
ATOM 773 O O . ALA A 1 96 ? 0.423 4.518 2.032 1.00 96.06 96 ALA A O 1
ATOM 774 N N . CYS A 1 97 ? 1.626 2.681 2.423 1.00 96.44 97 CYS A N 1
ATOM 775 C CA . CYS A 1 97 ? 1.601 2.218 1.034 1.00 96.44 97 CYS A CA 1
ATOM 776 C C . CYS A 1 97 ? 0.176 1.963 0.519 1.00 96.44 97 CYS A C 1
ATOM 778 O O . CYS A 1 97 ? -0.113 2.277 -0.635 1.00 96.44 97 CYS A O 1
ATOM 780 N N . ILE A 1 98 ? -0.727 1.438 1.356 1.00 94.06 98 ILE A N 1
ATOM 781 C CA . ILE A 1 98 ? -2.149 1.289 1.003 1.00 94.06 98 ILE A CA 1
ATOM 782 C C . ILE A 1 98 ? -2.806 2.656 0.814 1.00 94.06 98 ILE A C 1
ATOM 784 O O . ILE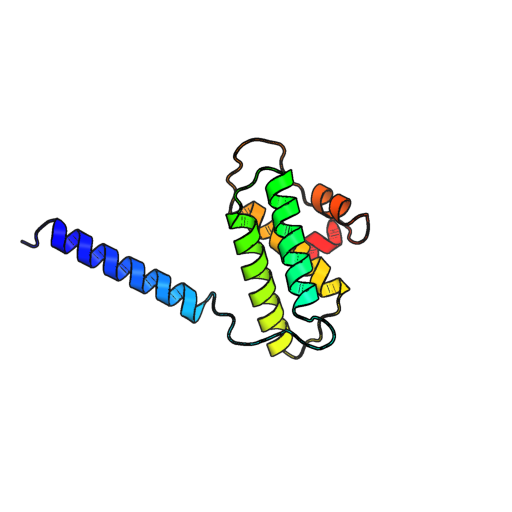 A 1 98 ? -3.523 2.848 -0.166 1.00 94.06 98 ILE A O 1
ATOM 788 N N . LEU A 1 99 ? -2.544 3.619 1.704 1.00 93.19 99 LEU A N 1
ATOM 789 C CA . LEU A 1 99 ? -3.061 4.982 1.564 1.00 93.19 99 LEU A CA 1
ATOM 790 C C . LEU A 1 99 ? -2.622 5.611 0.237 1.00 93.19 99 LEU A C 1
ATOM 792 O O . LEU A 1 99 ? -3.464 6.117 -0.506 1.00 93.19 99 LEU A O 1
ATOM 796 N N . ILE A 1 100 ? -1.326 5.528 -0.075 1.00 94.06 100 ILE A N 1
ATOM 797 C CA . ILE A 1 100 ? -0.743 6.059 -1.312 1.00 94.06 100 ILE A CA 1
ATOM 798 C C . ILE A 1 100 ? -1.372 5.376 -2.527 1.00 94.06 100 ILE A C 1
ATOM 800 O O . ILE A 1 100 ? -1.847 6.057 -3.432 1.00 94.06 100 ILE A O 1
ATOM 804 N N . ALA A 1 101 ? -1.440 4.042 -2.542 1.00 93.38 101 ALA A N 1
ATOM 805 C CA . ALA A 1 101 ? -2.029 3.305 -3.656 1.00 93.38 101 ALA A CA 1
ATOM 806 C C . ALA A 1 101 ? -3.496 3.680 -3.884 1.00 93.38 101 ALA A C 1
ATOM 808 O O . ALA A 1 101 ? -3.915 3.850 -5.022 1.00 93.38 101 ALA A O 1
ATOM 809 N N . ILE A 1 102 ? -4.271 3.887 -2.819 1.00 90.19 102 ILE A N 1
ATOM 810 C CA . ILE A 1 102 ? -5.671 4.312 -2.922 1.00 90.19 102 ILE A CA 1
ATOM 811 C C . ILE A 1 102 ? -5.788 5.748 -3.449 1.00 90.19 102 ILE A C 1
ATOM 813 O O . ILE A 1 102 ? -6.653 6.020 -4.285 1.00 90.19 102 ILE A O 1
ATOM 817 N N . LYS A 1 103 ? -4.908 6.659 -3.008 1.00 88.81 103 LYS A N 1
ATOM 818 C CA . LYS A 1 103 ? -4.841 8.038 -3.520 1.00 88.81 103 LYS A CA 1
ATOM 819 C C . LYS A 1 103 ? -4.476 8.085 -5.007 1.00 88.81 103 LYS A C 1
ATOM 821 O O . LYS A 1 103 ? -5.047 8.893 -5.733 1.00 88.81 103 LYS A O 1
ATOM 826 N N . VAL A 1 104 ? -3.558 7.225 -5.453 1.00 88.50 104 VAL A N 1
ATOM 827 C CA . VAL A 1 104 ? -3.085 7.161 -6.847 1.00 88.50 104 VAL A CA 1
ATOM 828 C C . VAL A 1 104 ? -4.092 6.459 -7.756 1.00 88.50 104 VAL A C 1
ATOM 830 O O . VAL A 1 104 ? -4.408 6.965 -8.831 1.00 88.50 104 VAL A O 1
ATOM 833 N N . GLU A 1 105 ? -4.616 5.306 -7.336 1.00 80.25 105 GLU A N 1
ATOM 834 C CA . GLU A 1 105 ? -5.487 4.489 -8.182 1.00 80.25 105 GLU A CA 1
ATOM 835 C C . GLU A 1 105 ? -6.897 5.063 -8.297 1.00 80.25 105 GLU A C 1
ATOM 837 O O . GLU A 1 105 ? -7.533 4.815 -9.315 1.00 80.25 105 GLU A O 1
ATOM 842 N N . GLY A 1 106 ? -7.362 5.857 -7.314 1.00 62.12 106 GLY A N 1
ATOM 843 C CA . GLY A 1 106 ? -8.430 6.874 -7.396 1.00 62.12 106 GLY A CA 1
ATOM 844 C C . GLY A 1 106 ? -9.822 6.458 -7.903 1.00 62.12 106 GLY A C 1
ATOM 845 O O . GLY A 1 106 ? -10.788 7.210 -7.766 1.00 62.12 106 GLY A O 1
ATOM 846 N N . ARG A 1 107 ? -9.972 5.268 -8.479 1.00 62.84 107 ARG A N 1
ATOM 847 C CA . ARG A 1 107 ? -11.181 4.773 -9.122 1.00 62.84 107 ARG A CA 1
ATOM 848 C C . ARG A 1 107 ? -11.925 3.921 -8.121 1.00 62.84 107 ARG A C 1
ATOM 850 O O . ARG A 1 107 ? -11.597 2.764 -7.871 1.00 62.84 107 ARG A O 1
ATOM 857 N N . LYS A 1 108 ? -12.958 4.514 -7.546 1.00 63.66 108 LYS A N 1
ATOM 858 C CA . LYS A 1 108 ? -13.966 3.757 -6.815 1.00 63.66 108 LYS A CA 1
ATOM 859 C C . LYS A 1 108 ? -15.006 3.222 -7.768 1.00 63.66 108 LYS A C 1
ATOM 861 O O . LYS A 1 108 ? -15.419 3.925 -8.688 1.00 63.66 108 LYS A O 1
ATOM 866 N N . LYS A 1 109 ? -15.501 2.023 -7.475 1.00 61.62 109 LYS A N 1
ATOM 867 C CA . LYS A 1 109 ? -16.701 1.505 -8.133 1.00 61.62 109 LYS A CA 1
ATOM 868 C C . LYS A 1 109 ? -17.965 2.208 -7.612 1.00 61.62 109 LYS A C 1
ATOM 870 O O . LYS A 1 109 ? -18.863 2.436 -8.415 1.00 61.62 109 LYS A O 1
ATOM 875 N N . LYS A 1 110 ? -17.994 2.596 -6.321 1.00 59.19 110 LYS A N 1
ATOM 876 C CA . LYS A 1 110 ? -18.940 3.486 -5.592 1.00 59.19 110 LYS A CA 1
ATOM 877 C C . LYS A 1 110 ? -18.424 3.668 -4.132 1.00 59.19 110 LYS A C 1
ATOM 879 O O . LYS A 1 110 ? -17.524 2.945 -3.734 1.00 59.19 110 LYS A O 1
ATOM 884 N N . GLY A 1 111 ? -18.916 4.639 -3.339 1.00 61.41 111 GLY A N 1
ATOM 885 C CA . GLY A 1 111 ? -18.724 4.653 -1.860 1.00 61.41 111 GLY A CA 1
ATOM 886 C C . GLY A 1 111 ? -17.837 5.741 -1.193 1.00 61.41 111 GLY A C 1
ATOM 887 O O . GLY A 1 111 ? -17.225 6.595 -1.846 1.00 61.41 111 GLY A O 1
ATOM 888 N N . LYS A 1 112 ? -17.791 5.722 0.159 1.00 62.50 112 LYS A N 1
ATOM 889 C CA . LYS A 1 112 ? -17.142 6.707 1.075 1.00 62.50 112 LYS A CA 1
ATOM 890 C C . LYS A 1 112 ? -15.627 6.829 0.876 1.00 62.50 112 LYS A C 1
ATOM 892 O O . LYS A 1 112 ? -14.953 5.850 0.581 1.00 62.50 112 LYS A O 1
ATOM 897 N N . GLN A 1 113 ? -15.057 8.040 0.971 1.00 70.19 113 GLN A N 1
ATOM 898 C CA . GLN A 1 113 ? -13.593 8.251 0.926 1.00 70.19 113 GLN A CA 1
ATOM 899 C C . GLN A 1 113 ? -12.927 7.605 2.137 1.00 70.19 113 GLN A C 1
ATOM 901 O O . GLN A 1 113 ? -13.312 7.892 3.267 1.00 70.19 113 GLN A O 1
ATOM 906 N N . ILE A 1 114 ? -11.937 6.741 1.886 1.00 80.94 114 ILE A N 1
ATOM 907 C CA . ILE A 1 114 ? -11.002 6.342 2.932 1.00 80.94 114 ILE A CA 1
ATOM 908 C C . ILE A 1 114 ? -10.164 7.568 3.241 1.00 80.94 114 ILE A C 1
ATOM 910 O O . ILE A 1 114 ? -9.533 8.147 2.358 1.00 80.94 114 ILE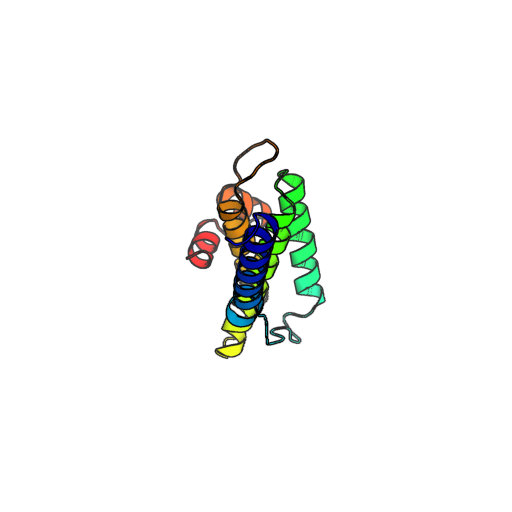 A O 1
ATOM 914 N N . THR A 1 115 ? -10.181 7.953 4.506 1.00 85.94 115 THR A N 1
ATOM 915 C CA . THR A 1 115 ? -9.294 8.982 5.030 1.00 85.94 115 THR A CA 1
ATOM 916 C C . THR A 1 115 ? -8.165 8.318 5.803 1.00 85.94 115 THR A C 1
ATOM 918 O O . THR A 1 115 ? -8.245 7.146 6.179 1.00 85.94 115 THR A O 1
ATOM 921 N N . ILE A 1 116 ? -7.123 9.085 6.099 1.00 89.06 116 ILE A N 1
ATOM 922 C CA . ILE A 1 116 ? -6.050 8.641 6.988 1.00 89.06 116 ILE A CA 1
ATOM 923 C C . ILE A 1 116 ? -6.574 8.195 8.367 1.00 89.06 116 ILE A C 1
ATOM 925 O O . ILE A 1 116 ? -6.052 7.249 8.951 1.00 89.06 116 ILE A O 1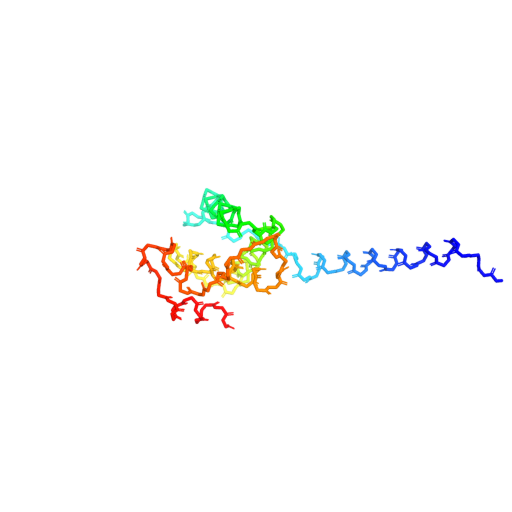
ATOM 929 N N . TYR A 1 117 ? -7.658 8.813 8.847 1.00 90.12 117 TYR A N 1
ATOM 930 C CA . TYR A 1 117 ? -8.329 8.443 10.094 1.00 90.12 117 TYR A CA 1
ATOM 931 C C . TYR A 1 117 ? -8.991 7.067 9.995 1.00 90.12 117 TYR A C 1
ATOM 933 O O . TYR A 1 117 ? -8.849 6.255 10.898 1.00 90.12 117 TYR A O 1
ATOM 941 N N . THR A 1 118 ? -9.610 6.751 8.854 1.00 89.94 118 THR A N 1
ATOM 942 C CA . THR A 1 118 ? -10.189 5.423 8.604 1.00 89.94 118 THR A CA 1
ATOM 943 C C . THR A 1 118 ? -9.129 4.322 8.680 1.00 89.94 118 THR A C 1
ATOM 945 O O . THR A 1 118 ? -9.371 3.270 9.264 1.00 89.94 118 THR A O 1
ATOM 948 N N . LEU A 1 119 ? -7.936 4.553 8.123 1.00 88.12 119 LEU A N 1
ATOM 949 C CA . LEU A 1 119 ? -6.832 3.591 8.221 1.00 88.12 119 LEU A CA 1
ATOM 950 C C . LEU A 1 119 ? -6.262 3.495 9.643 1.00 88.12 119 LEU A C 1
ATOM 952 O O . LEU A 1 119 ? -5.921 2.396 10.084 1.00 88.12 119 LEU A O 1
ATOM 956 N N . ALA A 1 120 ? -6.195 4.611 10.373 1.00 91.56 120 ALA A N 1
ATOM 957 C CA . ALA A 1 120 ? -5.819 4.606 11.785 1.00 91.56 120 ALA A CA 1
ATOM 958 C C . ALA A 1 120 ? -6.800 3.761 12.621 1.00 91.56 120 ALA A C 1
ATOM 960 O O . ALA A 1 120 ? -6.364 2.915 13.405 1.00 91.56 120 ALA A O 1
ATOM 961 N N . ASP A 1 121 ? -8.107 3.888 12.381 1.00 91.25 121 ASP A N 1
ATOM 962 C CA . ASP A 1 121 ? -9.139 3.084 13.045 1.00 91.25 121 ASP A CA 1
ATOM 963 C C . ASP A 1 121 ? -9.009 1.591 12.703 1.00 91.25 121 ASP A C 1
ATOM 965 O O . ASP A 1 121 ? -9.077 0.732 13.585 1.00 91.25 121 ASP A O 1
ATOM 969 N N . LEU A 1 122 ? -8.733 1.259 11.436 1.00 89.12 122 LEU A N 1
ATOM 970 C CA . LEU A 1 122 ? -8.498 -0.125 10.996 1.00 89.12 122 LEU A CA 1
ATOM 971 C C . LEU A 1 122 ? -7.232 -0.737 11.597 1.00 89.12 122 LEU A C 1
ATOM 973 O O . LEU A 1 122 ? -7.151 -1.958 11.746 1.00 89.12 122 LEU A O 1
ATOM 977 N N . SER A 1 123 ? -6.272 0.097 11.999 1.00 87.81 123 SER A N 1
ATOM 978 C CA . SER A 1 123 ? -5.113 -0.339 12.775 1.00 87.81 123 SER A CA 1
ATOM 979 C C . SER A 1 123 ? -5.445 -0.664 14.238 1.00 87.81 123 SER A C 1
ATOM 981 O O . SER A 1 123 ? -4.553 -1.065 14.981 1.00 87.81 123 SER A O 1
ATOM 983 N N . ARG A 1 124 ? -6.710 -0.513 14.668 1.00 87.31 124 ARG A N 1
ATOM 984 C CA . ARG A 1 124 ? -7.193 -0.753 16.042 1.00 87.31 124 ARG A CA 1
ATOM 985 C C . ARG A 1 124 ? -6.424 0.055 17.093 1.00 87.31 124 ARG A C 1
ATOM 987 O O . ARG A 1 124 ? -6.125 -0.446 18.173 1.00 87.31 124 ARG A O 1
ATOM 994 N N . GLY A 1 125 ? -6.067 1.292 16.749 1.00 84.19 125 GLY A N 1
ATOM 995 C CA . GLY A 1 125 ? -5.326 2.201 17.627 1.00 84.19 125 GLY A CA 1
ATOM 996 C C . GLY A 1 125 ? -3.823 1.922 17.733 1.00 84.19 125 GLY A C 1
ATOM 997 O O . GLY A 1 125 ? -3.150 2.566 18.533 1.00 84.19 125 GLY A O 1
ATOM 998 N N . VAL A 1 126 ? -3.265 0.999 16.936 1.00 90.50 126 VAL A N 1
ATOM 999 C CA . VAL A 1 126 ? -1.812 0.740 16.920 1.00 90.50 126 VAL A CA 1
ATOM 1000 C C . VAL A 1 126 ? -1.040 1.922 16.328 1.00 90.50 126 VAL A C 1
ATOM 1002 O O . VAL A 1 126 ? 0.079 2.215 16.765 1.00 90.50 126 VAL A O 1
ATOM 1005 N N . PHE A 1 127 ? -1.636 2.612 15.353 1.00 94.00 127 PHE A N 1
ATOM 1006 C CA . PHE A 1 127 ? -1.048 3.770 14.692 1.00 94.00 127 PHE A CA 1
ATOM 1007 C C . PHE A 1 127 ? -2.016 4.948 14.690 1.00 94.00 127 PHE A C 1
ATOM 1009 O O . PHE A 1 127 ? -3.210 4.793 14.443 1.00 94.00 127 PHE A O 1
ATOM 1016 N N . SER A 1 128 ? -1.484 6.143 14.943 1.00 94.00 128 SER A N 1
ATOM 1017 C CA . SER A 1 128 ? -2.236 7.385 14.805 1.00 94.00 128 SER A CA 1
ATOM 1018 C C . SER A 1 128 ? -2.196 7.878 13.359 1.00 94.00 128 SER A C 1
ATOM 1020 O O . SER A 1 128 ? -1.266 7.571 12.607 1.00 94.00 128 SER A O 1
ATOM 1022 N N . ALA A 1 129 ? -3.173 8.705 12.983 1.00 93.56 129 ALA A N 1
ATOM 1023 C CA . ALA A 1 129 ? -3.170 9.379 11.686 1.00 93.56 129 ALA A CA 1
ATOM 1024 C C . ALA A 1 129 ? -1.871 10.173 11.449 1.00 93.56 129 ALA A C 1
ATOM 1026 O O . ALA A 1 129 ? -1.361 10.201 10.337 1.00 93.56 129 ALA A O 1
ATOM 1027 N N . GLU A 1 130 ? -1.294 10.757 12.500 1.00 94.25 130 GLU A N 1
ATOM 1028 C CA . GLU A 1 130 ? -0.032 11.493 12.408 1.00 94.25 130 GLU A CA 1
ATOM 1029 C C . GLU A 1 130 ? 1.160 10.577 12.093 1.00 94.25 130 GLU A C 1
ATOM 1031 O O . GLU A 1 130 ? 1.988 10.909 11.251 1.00 94.25 130 GLU A O 1
ATOM 1036 N N . SER A 1 131 ? 1.239 9.393 12.711 1.00 93.94 131 SER A N 1
ATOM 1037 C CA . SER A 1 131 ? 2.284 8.416 12.379 1.00 93.94 131 SER A CA 1
ATOM 1038 C C . SER A 1 131 ? 2.167 7.911 10.942 1.00 93.94 131 SER A C 1
ATOM 1040 O O . SER A 1 131 ? 3.187 7.703 10.292 1.00 93.94 131 SER A O 1
ATOM 1042 N N . ILE A 1 132 ? 0.940 7.721 10.448 1.00 94.19 132 ILE A N 1
ATOM 1043 C CA . ILE A 1 132 ? 0.697 7.305 9.061 1.00 94.19 132 ILE A CA 1
ATOM 1044 C C . ILE A 1 132 ? 1.107 8.422 8.096 1.00 94.19 132 ILE A C 1
ATOM 1046 O O . ILE A 1 132 ? 1.756 8.134 7.099 1.00 94.19 132 ILE A O 1
ATOM 1050 N N . ARG A 1 133 ? 0.796 9.687 8.416 1.00 94.19 133 ARG A N 1
ATOM 1051 C CA . ARG A 1 133 ? 1.156 10.848 7.590 1.00 94.19 133 ARG A CA 1
ATOM 1052 C C . ARG A 1 133 ? 2.669 10.978 7.460 1.00 94.19 133 ARG A C 1
ATOM 1054 O O . ARG A 1 133 ? 3.174 11.050 6.354 1.00 94.19 133 ARG A O 1
ATOM 1061 N N . LYS A 1 134 ? 3.389 10.904 8.582 1.00 94.69 134 LYS A N 1
ATOM 1062 C CA . LYS A 1 134 ? 4.858 10.965 8.592 1.00 94.69 134 LYS A CA 1
ATOM 1063 C C . LYS A 1 134 ? 5.537 9.823 7.838 1.00 94.69 134 LYS A C 1
ATOM 1065 O O . LYS A 1 134 ? 6.689 9.966 7.468 1.00 94.69 134 LYS A O 1
ATOM 1070 N N . MET A 1 135 ? 4.875 8.675 7.697 1.00 94.00 135 MET A N 1
ATOM 1071 C CA . MET A 1 135 ? 5.390 7.551 6.907 1.00 94.00 135 MET A CA 1
ATOM 1072 C C . MET A 1 135 ? 5.044 7.682 5.416 1.00 94.00 135 MET A C 1
ATOM 1074 O O . MET A 1 135 ? 5.660 7.025 4.586 1.00 94.00 135 MET A O 1
ATOM 1078 N N . GLU A 1 136 ? 4.017 8.463 5.081 1.00 90.44 136 GLU A N 1
ATOM 1079 C CA . GLU A 1 136 ? 3.607 8.718 3.700 1.00 90.44 136 GLU A CA 1
ATOM 1080 C C . GLU A 1 136 ? 4.503 9.750 2.993 1.00 90.44 136 GLU A C 1
ATOM 1082 O O . GLU A 1 136 ? 4.666 9.652 1.776 1.00 90.44 136 GLU A O 1
ATOM 1087 N N . GLU A 1 137 ? 5.039 10.720 3.740 1.00 85.06 137 GLU A N 1
ATOM 1088 C CA . GLU A 1 137 ? 5.959 11.774 3.269 1.00 85.06 137 GLU A CA 1
ATOM 1089 C C . GLU A 1 137 ? 7.384 11.256 3.015 1.00 85.06 137 GLU A C 1
ATOM 1091 O O . GLU A 1 137 ? 7.957 11.648 1.970 1.00 85.06 137 GLU A O 1
#

pLDDT: mean 86.64, std 9.97, range [50.84, 96.44]

Radius of gyration: 18.22 Å; chains: 1; bounding box: 41×27×65 Å

Secondary structure (DSSP, 8-state):
---HHHHHHHHHHHHHHHHHHHHHHTS---S----SSS-HHHHHHHHHHHHHHHHHTTB-THHHHHHHHHHHHHHHHHHHTTPPPPHHHHHHHHHHHHHHHHHHH--BSS-PPPPHHHHHHHTTTSS-HHHHHHHH-

Organism: NCBI:txid49249